Protein AF-T0ZG66-F1 (afdb_monomer)

Organism: NCBI:txid410659

Foldseek 3Di:
DFDDDPVVRPDTPPDDDDDQKDKDKAFAAPVVVDPDDQFDDPDDRGPGMFMAIANDPLQGVLRRLLPPPCNVLQVDDPPDDPVVLLVLLQTPGSCNVSSLSVCLVVPDALVRSCVRHVDDSVVSNVSSVVSVVVVVVVPDPDDDPPDPVNVRRNPPSD

Structure (mmCIF, N/CA/C/O backbone):
data_AF-T0ZG66-F1
#
_entry.id   AF-T0ZG66-F1
#
loop_
_atom_site.group_PDB
_atom_site.id
_atom_site.type_symbol
_atom_site.label_atom_id
_atom_site.label_alt_id
_atom_site.label_comp_id
_atom_site.label_asym_id
_atom_site.label_entity_id
_atom_site.label_seq_id
_atom_site.pdbx_PDB_ins_code
_atom_site.Cartn_x
_atom_site.Cartn_y
_atom_site.Cartn_z
_atom_site.occupancy
_atom_site.B_iso_or_equiv
_atom_site.auth_seq_id
_atom_site.auth_comp_id
_atom_site.auth_asym_id
_atom_site.auth_atom_id
_atom_site.pdbx_PDB_model_num
ATOM 1 N N . MET A 1 1 ? -36.211 10.969 19.404 1.00 63.28 1 MET A N 1
ATOM 2 C CA . MET A 1 1 ? -35.661 9.610 19.613 1.00 63.28 1 MET A CA 1
ATOM 3 C C . MET A 1 1 ? -34.139 9.700 19.520 1.00 63.28 1 MET A C 1
ATOM 5 O O . MET A 1 1 ? -33.661 10.184 18.505 1.00 63.28 1 MET A O 1
ATOM 9 N N . LYS A 1 2 ? -33.377 9.357 20.574 1.00 68.94 2 LYS A N 1
ATOM 10 C CA . LYS A 1 2 ? -31.899 9.350 20.512 1.00 68.94 2 LYS A CA 1
ATOM 11 C C . LYS A 1 2 ? -31.436 7.997 19.975 1.00 68.94 2 LYS A C 1
ATOM 13 O O . LYS A 1 2 ? -31.698 6.977 20.609 1.00 68.94 2 LYS A O 1
ATOM 18 N N . LEU A 1 3 ? -30.779 8.002 18.818 1.00 79.88 3 LEU A N 1
ATOM 19 C CA . LEU A 1 3 ? -30.118 6.819 18.270 1.00 79.88 3 LEU A CA 1
ATOM 20 C C . LEU A 1 3 ? -28.948 6.439 19.189 1.00 79.88 3 LEU A C 1
ATOM 22 O O . LEU A 1 3 ? -28.204 7.310 19.643 1.00 79.88 3 LEU A O 1
ATOM 26 N N . ARG A 1 4 ? -28.815 5.148 19.491 1.00 82.81 4 ARG A N 1
ATOM 27 C CA . ARG A 1 4 ? -27.737 4.596 20.323 1.00 82.81 4 ARG A CA 1
ATOM 28 C C . ARG A 1 4 ? -26.793 3.783 19.453 1.00 82.81 4 ARG A C 1
ATOM 30 O O . ARG A 1 4 ? -27.240 3.137 18.507 1.00 82.81 4 ARG A O 1
ATOM 37 N N . ILE A 1 5 ? -25.510 3.786 19.793 1.00 83.88 5 ILE A N 1
ATOM 38 C CA . ILE A 1 5 ? -24.543 2.893 19.152 1.00 83.88 5 ILE A CA 1
ATOM 39 C C . ILE A 1 5 ? -24.842 1.467 19.613 1.00 83.88 5 ILE A C 1
ATOM 41 O O . ILE A 1 5 ? -24.826 1.192 20.811 1.00 83.88 5 ILE A O 1
ATOM 45 N N . GLN A 1 6 ? -25.074 0.547 18.680 1.00 84.31 6 GLN A N 1
ATOM 46 C CA . GLN A 1 6 ? -25.333 -0.854 19.028 1.00 84.31 6 GLN A CA 1
ATOM 47 C C . GLN A 1 6 ? -24.127 -1.537 19.685 1.00 84.31 6 GLN A C 1
ATOM 49 O O . GLN A 1 6 ? -24.308 -2.332 20.597 1.00 84.31 6 GLN A O 1
ATOM 54 N N . ILE A 1 7 ? -22.909 -1.193 19.261 1.00 83.06 7 ILE A N 1
ATOM 55 C CA . ILE A 1 7 ? -21.668 -1.805 19.757 1.00 83.06 7 ILE A CA 1
ATOM 56 C C . ILE A 1 7 ? -21.407 -1.443 21.227 1.00 83.06 7 ILE A C 1
ATOM 58 O O . ILE A 1 7 ? -21.086 -2.323 22.017 1.00 83.06 7 ILE A O 1
ATOM 62 N N . THR A 1 8 ? -21.558 -0.170 21.620 1.00 79.12 8 THR A N 1
ATOM 63 C CA . THR A 1 8 ? -21.325 0.253 23.016 1.00 79.12 8 THR A CA 1
ATOM 64 C C . THR A 1 8 ? -22.582 0.179 23.887 1.00 79.12 8 THR A C 1
ATOM 66 O O . THR A 1 8 ? -22.480 0.230 25.113 1.00 79.12 8 THR A O 1
ATOM 69 N N . GLY A 1 9 ? -23.777 0.117 23.282 1.00 73.94 9 GLY A N 1
ATOM 70 C CA . GLY A 1 9 ? -25.096 0.010 23.930 1.00 73.94 9 GLY A CA 1
ATOM 71 C C . GLY A 1 9 ? -25.538 1.224 24.765 1.00 73.94 9 GLY A C 1
ATOM 72 O O . GLY A 1 9 ? -26.724 1.402 25.061 1.00 73.94 9 GLY A O 1
ATOM 73 N N . THR A 1 10 ? -24.595 2.084 25.137 1.00 78.00 10 THR A N 1
ATOM 74 C CA . THR A 1 10 ? -24.754 3.129 26.154 1.00 78.00 10 THR A CA 1
ATOM 75 C C . THR A 1 10 ? -24.577 4.529 25.580 1.00 78.00 10 THR A C 1
ATOM 77 O O . THR A 1 10 ? -25.287 5.450 25.985 1.00 78.00 10 THR A O 1
ATOM 80 N N . SER A 1 11 ? -23.693 4.690 24.597 1.00 79.94 11 SER A N 1
ATOM 81 C CA . SER A 1 11 ? -23.371 5.991 24.016 1.00 79.94 11 SER A CA 1
ATOM 82 C C . SER A 1 11 ? -24.385 6.426 22.952 1.00 79.94 11 SER A C 1
ATOM 84 O O . SER A 1 11 ? -24.984 5.614 22.237 1.00 79.94 11 SER A O 1
ATOM 86 N N . SER A 1 12 ? -24.555 7.743 22.829 1.00 85.94 12 SER A N 1
ATOM 87 C CA . SER A 1 12 ? -25.291 8.371 21.726 1.00 85.94 12 SER A CA 1
ATOM 88 C C . SER A 1 12 ? -24.611 8.070 20.388 1.00 85.94 12 SER A C 1
ATOM 90 O O . SER A 1 12 ? -23.387 8.077 20.313 1.00 85.94 12 SER A O 1
ATOM 92 N N . ALA A 1 13 ? -25.391 7.866 19.324 1.00 87.31 13 ALA A N 1
ATOM 93 C CA . ALA A 1 13 ? -24.862 7.718 17.965 1.00 87.31 13 ALA A CA 1
ATOM 94 C C . ALA A 1 13 ? -24.314 9.035 17.378 1.00 87.31 13 ALA A C 1
ATOM 96 O O . ALA A 1 13 ? -23.629 9.015 16.363 1.00 87.31 13 ALA A O 1
ATOM 97 N N . SER A 1 14 ? -24.601 10.178 18.007 1.00 88.81 14 SER A N 1
ATOM 98 C CA . SER A 1 14 ? -24.052 11.485 17.626 1.00 88.81 14 SER A CA 1
ATOM 99 C C . SER A 1 14 ? -22.682 11.707 18.275 1.00 88.81 14 SER A C 1
ATOM 101 O O . SER A 1 14 ? -22.583 12.419 19.274 1.00 88.81 14 SER A O 1
ATOM 103 N N . PHE A 1 15 ? -21.650 11.057 17.743 1.00 88.19 15 PHE A N 1
ATOM 104 C CA . PHE A 1 15 ? -20.255 11.217 18.163 1.00 88.19 15 PHE A CA 1
ATOM 105 C C . PHE A 1 15 ? -19.308 10.877 17.001 1.00 88.19 15 PHE A C 1
ATOM 107 O O . PHE A 1 15 ? -19.718 10.228 16.038 1.00 88.19 15 PHE A O 1
ATOM 114 N N . GLU A 1 16 ? -18.045 11.282 17.112 1.00 90.06 16 GLU A N 1
ATOM 115 C CA . GLU A 1 16 ? -16.980 10.889 16.186 1.00 90.06 16 GLU A CA 1
ATOM 116 C C . GLU A 1 16 ? -16.212 9.691 16.771 1.00 90.06 16 GLU A C 1
ATOM 118 O O . GLU A 1 16 ? -15.663 9.802 17.873 1.00 90.06 16 GLU A O 1
ATOM 123 N N . PRO A 1 17 ? -16.183 8.527 16.094 1.00 89.44 17 PRO A N 1
ATOM 124 C CA . PRO A 1 17 ? -15.412 7.383 16.560 1.00 89.44 17 PRO A CA 1
ATOM 125 C C . PRO A 1 17 ? -13.913 7.687 16.597 1.00 89.44 17 PRO A C 1
ATOM 127 O O . PRO A 1 17 ? -13.343 8.138 15.607 1.00 89.44 17 PRO A O 1
ATOM 130 N N . SER A 1 18 ? -13.267 7.369 17.718 1.00 91.88 18 SER A N 1
ATOM 131 C CA . SER A 1 18 ? -11.808 7.291 17.798 1.00 91.88 18 SER A CA 1
ATOM 132 C C . SER A 1 18 ? -11.373 5.857 17.515 1.00 91.88 18 SER A C 1
ATOM 134 O O . SER A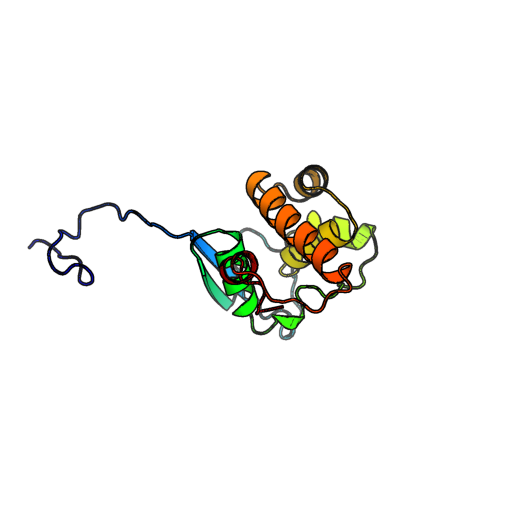 1 18 ? -11.919 4.922 18.104 1.00 91.88 18 SER A O 1
ATOM 136 N N . LEU A 1 19 ? -10.425 5.685 16.594 1.00 93.19 19 LEU A N 1
ATOM 137 C CA . LEU A 1 19 ? -9.900 4.383 16.191 1.00 93.19 19 LEU A CA 1
ATOM 138 C C . LEU A 1 19 ? -8.493 4.202 16.763 1.00 93.19 19 LEU A C 1
ATOM 140 O O . LEU A 1 19 ? -7.619 5.039 16.555 1.00 93.19 19 LEU A O 1
ATOM 144 N N . ASP A 1 20 ? -8.261 3.086 17.446 1.00 96.06 20 ASP A N 1
ATOM 145 C CA . ASP A 1 20 ? -6.966 2.678 18.004 1.00 96.06 20 ASP A CA 1
ATOM 146 C C . ASP 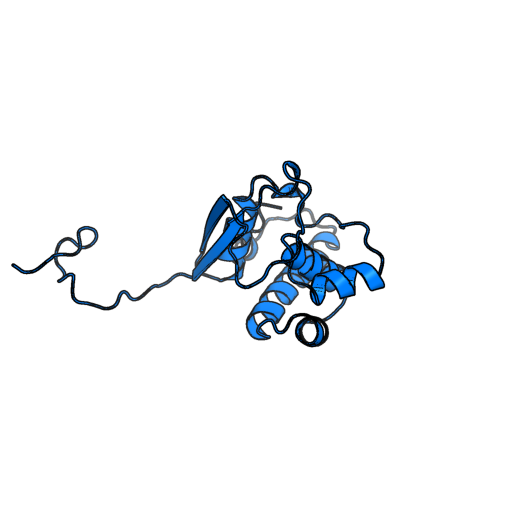A 1 20 ? -6.227 1.671 17.094 1.00 96.06 20 ASP A C 1
ATOM 148 O O . ASP A 1 20 ? -5.346 0.921 17.529 1.00 96.06 20 ASP A O 1
ATOM 152 N N . TYR A 1 21 ? -6.607 1.639 15.816 1.00 96.06 21 TYR A N 1
ATOM 153 C CA . TYR A 1 21 ? -6.082 0.759 14.778 1.00 96.06 21 TYR A CA 1
ATOM 154 C C . TYR A 1 21 ? -6.070 1.454 13.412 1.00 96.06 21 TYR A C 1
ATOM 156 O O . TYR A 1 21 ? -6.750 2.454 13.181 1.00 96.06 21 TYR A O 1
ATOM 164 N N . VAL A 1 22 ? -5.314 0.882 12.478 1.00 96.56 22 VAL A N 1
ATOM 165 C CA . VAL A 1 22 ? -5.250 1.282 11.072 1.00 96.56 22 VAL A CA 1
ATOM 166 C C . VAL A 1 22 ? -6.045 0.290 10.231 1.00 96.56 22 VAL A C 1
ATOM 168 O O . VAL A 1 22 ? -6.004 -0.921 10.462 1.00 96.56 22 VAL A O 1
ATOM 171 N N . THR A 1 23 ? -6.750 0.805 9.224 1.00 97.19 23 THR A N 1
ATOM 172 C CA . THR A 1 23 ? -7.399 -0.015 8.197 1.00 97.19 23 THR A CA 1
ATOM 173 C C . THR A 1 23 ? -6.789 0.281 6.834 1.00 97.19 23 THR A C 1
ATOM 175 O O . THR A 1 23 ? -6.506 1.433 6.508 1.00 97.19 23 THR A O 1
ATOM 178 N N . VAL A 1 24 ? -6.565 -0.762 6.039 1.00 97.19 24 VAL A N 1
ATOM 179 C CA . VAL A 1 24 ? -6.102 -0.652 4.653 1.00 97.19 24 VAL A CA 1
ATOM 180 C C . VAL A 1 24 ? -7.107 -1.361 3.766 1.00 97.19 24 VAL A C 1
ATOM 182 O O . VAL A 1 24 ? -7.432 -2.523 3.994 1.00 97.19 24 VAL A O 1
ATOM 185 N N . LYS A 1 25 ? -7.591 -0.657 2.747 1.00 97.00 25 LYS A N 1
ATOM 186 C CA . LYS A 1 25 ? -8.520 -1.183 1.750 1.00 97.00 25 LYS A CA 1
ATOM 187 C C . LYS A 1 25 ? -7.816 -1.295 0.404 1.00 97.00 25 LYS A C 1
ATOM 189 O O . LYS A 1 25 ? -7.207 -0.329 -0.051 1.00 97.00 25 LYS A O 1
ATOM 194 N N . ILE A 1 26 ? -7.939 -2.450 -0.245 1.00 94.94 26 ILE A N 1
ATOM 195 C CA . ILE A 1 26 ? -7.377 -2.702 -1.577 1.00 94.94 26 ILE A CA 1
ATOM 196 C C . ILE A 1 26 ? -8.526 -3.097 -2.519 1.00 94.94 26 ILE A C 1
ATOM 198 O O . ILE A 1 26 ? -9.279 -4.019 -2.195 1.00 94.94 26 ILE A O 1
ATOM 202 N N . PRO A 1 27 ? -8.710 -2.418 -3.668 1.00 93.69 27 PRO A N 1
ATOM 203 C CA . PRO A 1 27 ? -9.713 -2.821 -4.650 1.00 93.69 27 PRO A CA 1
ATOM 204 C C . PRO A 1 27 ? -9.345 -4.157 -5.308 1.00 93.69 27 PRO A C 1
ATOM 206 O O . PRO A 1 27 ? -8.171 -4.483 -5.460 1.00 93.69 27 PRO A O 1
ATOM 209 N N . LYS A 1 28 ? -10.355 -4.905 -5.756 1.00 89.81 28 LYS A N 1
ATOM 210 C CA . LYS A 1 28 ? -10.200 -6.125 -6.556 1.00 89.81 28 LYS A CA 1
ATOM 211 C C . LYS A 1 28 ? -10.599 -5.851 -8.002 1.00 89.81 28 LYS A C 1
ATOM 213 O O . LYS A 1 28 ? -11.671 -5.291 -8.254 1.00 89.81 28 LYS A O 1
ATOM 218 N N . TRP A 1 29 ? -9.773 -6.291 -8.946 1.00 87.81 29 TRP A N 1
ATOM 219 C CA . TRP A 1 29 ? -10.034 -6.152 -10.378 1.00 87.81 29 TRP A CA 1
ATOM 220 C C . TRP A 1 29 ? -10.086 -7.519 -11.066 1.00 87.81 29 TRP A C 1
ATOM 222 O O . TRP A 1 29 ? -9.203 -8.335 -10.839 1.00 87.81 29 TRP A O 1
ATOM 232 N N . PRO A 1 30 ? -11.066 -7.779 -11.946 1.00 83.25 30 PRO A N 1
ATOM 233 C CA . PRO A 1 30 ? -11.180 -9.048 -12.661 1.00 83.25 30 PRO A CA 1
ATOM 234 C C . PRO A 1 30 ? -10.489 -9.008 -14.038 1.00 83.25 30 PRO A C 1
ATOM 236 O O . PRO A 1 30 ? -11.025 -9.552 -15.002 1.00 83.25 30 PRO A O 1
ATOM 239 N N . PHE A 1 31 ? -9.349 -8.322 -14.183 1.00 77.69 31 PHE A N 1
ATOM 240 C CA . PHE A 1 31 ? -8.758 -8.067 -15.507 1.00 77.69 31 PHE A CA 1
ATOM 241 C C . PHE A 1 31 ? -8.311 -9.338 -16.246 1.00 77.69 31 PHE A C 1
ATOM 243 O O . PHE A 1 31 ? -8.358 -9.356 -17.470 1.00 77.69 31 PHE A O 1
ATOM 250 N N . GLU A 1 32 ? -8.014 -10.436 -15.543 1.00 72.38 32 GLU A N 1
ATOM 251 C CA . GLU A 1 32 ? -7.746 -11.741 -16.175 1.00 72.38 32 GLU A CA 1
ATOM 252 C C . GLU A 1 32 ? -8.928 -12.262 -17.013 1.00 72.38 32 GLU A C 1
ATOM 254 O O . GLU A 1 32 ? -8.743 -13.031 -17.953 1.00 72.38 32 GLU A O 1
ATOM 259 N N . LYS A 1 33 ? -10.156 -11.836 -16.692 1.00 68.75 33 LYS A N 1
ATOM 260 C CA . LYS A 1 33 ? -11.386 -12.276 -17.368 1.00 68.75 33 LYS A CA 1
ATOM 261 C C . LYS A 1 33 ? -11.857 -11.312 -18.456 1.00 68.75 33 LYS A C 1
ATOM 263 O O . LYS A 1 33 ? -12.768 -11.653 -19.206 1.00 68.75 33 LYS A O 1
ATOM 268 N N . PHE A 1 34 ? -11.278 -10.114 -18.543 1.00 71.88 34 PHE A N 1
ATOM 269 C CA . PHE A 1 34 ? -11.732 -9.077 -19.466 1.00 71.88 34 PHE A CA 1
ATOM 270 C C . PHE A 1 34 ? -10.547 -8.397 -20.150 1.00 71.88 34 PHE A C 1
ATOM 272 O O . PHE A 1 34 ? -9.779 -7.681 -19.514 1.00 71.88 34 PHE A O 1
ATOM 279 N N . SER A 1 35 ? -10.463 -8.534 -21.474 1.00 60.50 35 SER A N 1
ATOM 280 C CA . SER A 1 35 ? -9.525 -7.811 -22.338 1.00 60.50 35 SER A CA 1
ATOM 281 C C . SER A 1 35 ? -9.919 -6.333 -22.449 1.00 60.50 35 SER A C 1
ATOM 283 O O . SER A 1 35 ? -10.507 -5.896 -23.441 1.00 60.50 35 SER A O 1
ATOM 285 N N . LYS A 1 36 ? -9.670 -5.568 -21.385 1.00 67.12 36 LYS A N 1
ATOM 286 C CA . LYS A 1 36 ? -9.956 -4.134 -21.291 1.00 67.12 36 LYS A CA 1
ATOM 287 C C . LYS A 1 36 ? -8.720 -3.369 -20.844 1.00 67.12 36 LYS A C 1
ATOM 289 O O . LYS A 1 36 ? -7.840 -3.914 -20.188 1.00 67.12 36 LYS A O 1
ATOM 294 N N . ASP A 1 37 ? -8.713 -2.083 -21.174 1.00 80.44 37 ASP A N 1
ATOM 295 C CA . ASP A 1 37 ? -7.752 -1.108 -20.672 1.00 80.44 37 ASP A CA 1
ATOM 296 C C . ASP A 1 37 ? -7.610 -1.207 -19.139 1.00 80.44 37 ASP A C 1
ATOM 298 O O . ASP A 1 37 ? -8.583 -1.029 -18.393 1.00 80.44 37 ASP A O 1
ATOM 302 N N . THR A 1 38 ? -6.390 -1.497 -18.686 1.00 86.25 38 THR A N 1
ATOM 303 C CA . THR A 1 38 ? -6.032 -1.741 -17.283 1.00 86.25 38 THR A CA 1
ATOM 304 C C . THR A 1 38 ? -5.624 -0.470 -16.538 1.00 86.25 38 THR A C 1
ATOM 306 O O . THR A 1 38 ? -5.432 -0.525 -15.317 1.00 86.25 38 THR A O 1
ATOM 309 N N . ILE A 1 39 ? -5.521 0.670 -17.238 1.00 91.94 39 ILE A N 1
ATOM 310 C CA . ILE A 1 39 ? -5.201 1.968 -16.639 1.00 91.94 39 ILE A CA 1
ATOM 311 C C . ILE A 1 39 ? -6.376 2.422 -15.773 1.00 91.94 39 ILE A C 1
ATOM 313 O O . ILE A 1 39 ? -7.539 2.398 -16.176 1.00 91.94 39 ILE A O 1
ATOM 317 N N . LEU A 1 40 ? -6.087 2.820 -14.544 1.00 92.62 40 LEU A N 1
ATOM 318 C CA . LEU A 1 40 ? -7.057 3.296 -13.573 1.00 92.62 40 LEU A CA 1
ATOM 319 C C . LEU A 1 40 ? -7.139 4.818 -13.652 1.00 92.62 40 LEU A C 1
ATOM 321 O O . LEU A 1 40 ? -6.127 5.512 -13.713 1.00 92.62 40 LEU A O 1
ATOM 325 N N . GLY A 1 41 ? -8.364 5.327 -13.618 1.00 90.56 41 GLY A N 1
ATOM 326 C CA . GLY A 1 41 ? -8.653 6.755 -13.608 1.00 90.56 41 GLY A CA 1
ATOM 327 C C . GLY A 1 41 ? -9.855 7.042 -12.719 1.00 90.56 41 GLY A C 1
ATOM 328 O O . GLY A 1 41 ? -10.154 6.284 -11.800 1.00 90.56 41 GLY A O 1
ATOM 329 N N . VAL A 1 42 ? -10.574 8.119 -13.021 1.00 92.25 42 VAL A N 1
ATOM 330 C CA . VAL A 1 42 ? -11.751 8.545 -12.243 1.00 92.25 42 VAL A CA 1
ATOM 331 C C . VAL A 1 42 ? -12.920 7.559 -12.315 1.00 92.25 42 VAL A C 1
ATOM 333 O O . VAL A 1 42 ? -13.711 7.470 -11.382 1.00 92.25 42 VAL A O 1
ATOM 336 N N . SER A 1 43 ? -13.031 6.800 -13.411 1.00 92.06 43 SER A N 1
ATOM 337 C CA . SER A 1 43 ? -14.071 5.782 -13.563 1.00 92.06 43 SER A CA 1
ATOM 338 C C . SER A 1 43 ? -13.674 4.496 -12.845 1.00 92.06 43 SER A C 1
ATOM 340 O O . SER A 1 43 ? -12.629 3.908 -13.134 1.00 92.06 43 SER A O 1
ATOM 342 N N . MET A 1 44 ? -14.551 4.017 -11.962 1.00 91.31 44 MET A N 1
ATOM 343 C CA . MET A 1 44 ? -14.351 2.771 -11.226 1.00 91.31 44 MET A CA 1
ATOM 344 C C . MET A 1 44 ? -14.318 1.568 -12.181 1.00 91.31 44 MET A C 1
ATOM 346 O O . MET A 1 44 ? -15.206 1.394 -13.015 1.00 91.31 44 MET A O 1
ATOM 350 N N . LYS A 1 45 ? -13.277 0.739 -12.046 1.00 90.81 45 LYS A N 1
ATOM 351 C CA . LYS A 1 45 ? -13.093 -0.525 -12.788 1.00 90.81 45 LYS A CA 1
ATOM 352 C C . LYS A 1 45 ? -13.033 -1.760 -11.872 1.00 90.81 45 LYS A C 1
ATOM 354 O O . LYS A 1 45 ? -12.951 -2.879 -12.369 1.00 90.81 45 LYS A O 1
ATOM 359 N N . SER A 1 46 ? -13.016 -1.576 -10.552 1.00 90.56 46 SER A N 1
ATOM 360 C CA . SER A 1 46 ? -12.986 -2.673 -9.579 1.00 90.56 46 SER A CA 1
ATOM 361 C C . SER A 1 46 ? -14.358 -3.340 -9.449 1.00 90.56 46 SER A C 1
ATOM 363 O O . SER A 1 46 ? -15.389 -2.694 -9.615 1.00 90.56 46 SER A O 1
ATOM 365 N N . THR A 1 47 ? -14.378 -4.635 -9.134 1.00 90.50 47 THR A N 1
ATOM 366 C CA . THR A 1 47 ? -15.617 -5.406 -8.890 1.00 90.50 47 THR A CA 1
ATOM 367 C C . THR A 1 47 ? -15.811 -5.790 -7.431 1.00 90.50 47 THR A C 1
ATOM 369 O O . THR A 1 47 ? -16.812 -6.406 -7.080 1.00 90.50 47 THR A O 1
ATOM 372 N N . GLY A 1 48 ? -14.843 -5.468 -6.581 1.00 91.69 48 GLY A N 1
ATOM 373 C CA . GLY A 1 48 ? -14.890 -5.731 -5.154 1.00 91.69 48 GLY A CA 1
ATOM 374 C C . GLY A 1 48 ? -13.717 -5.078 -4.443 1.00 91.69 48 GLY A C 1
ATOM 375 O O . GLY A 1 48 ? -12.981 -4.280 -5.030 1.00 91.69 48 GLY A O 1
ATOM 376 N N . GLU A 1 49 ? -13.540 -5.441 -3.182 1.00 94.62 49 GLU A N 1
ATOM 377 C CA . GLU A 1 49 ? -12.511 -4.903 -2.302 1.00 94.62 49 GLU A CA 1
ATOM 378 C C . GLU A 1 49 ? -12.206 -5.876 -1.169 1.00 94.62 49 GLU A C 1
ATOM 380 O O . GLU A 1 49 ? -13.046 -6.691 -0.788 1.00 94.62 49 GLU A O 1
ATOM 385 N N . VAL A 1 50 ? -11.001 -5.759 -0.628 1.00 94.62 50 VAL A N 1
ATOM 386 C CA . VAL A 1 50 ? -10.583 -6.417 0.608 1.00 94.62 50 VAL A CA 1
ATOM 387 C C . VAL A 1 50 ? -10.140 -5.359 1.608 1.00 94.62 50 VAL A C 1
ATOM 389 O O . VAL A 1 50 ? -9.712 -4.267 1.224 1.00 94.62 50 VAL A O 1
ATOM 392 N N . MET A 1 51 ? -10.237 -5.682 2.895 1.00 96.44 51 MET A N 1
ATOM 393 C CA . MET A 1 51 ? -9.826 -4.802 3.982 1.00 96.44 51 MET A CA 1
ATOM 394 C C . MET A 1 51 ? -8.964 -5.571 4.981 1.00 96.44 51 MET A C 1
ATOM 396 O O . MET A 1 51 ? -9.335 -6.658 5.416 1.00 96.44 51 MET A O 1
ATOM 400 N N . GLY A 1 52 ? -7.832 -4.986 5.361 1.00 95.38 52 GLY A N 1
ATOM 401 C CA . GLY A 1 52 ? -6.992 -5.440 6.463 1.00 95.38 52 GLY A CA 1
ATOM 402 C C . GLY A 1 52 ? -7.048 -4.456 7.628 1.00 95.38 52 GLY A C 1
ATOM 403 O O . GLY A 1 52 ? -7.106 -3.245 7.420 1.00 95.38 52 GLY A O 1
ATOM 404 N N . ILE A 1 53 ? -7.031 -4.981 8.855 1.00 96.81 53 ILE A N 1
ATOM 405 C CA . ILE A 1 53 ? -7.046 -4.201 10.100 1.00 96.81 53 ILE A CA 1
ATOM 406 C C . ILE A 1 53 ? -5.843 -4.610 10.954 1.00 96.81 53 ILE A C 1
ATOM 408 O O . ILE A 1 53 ? -5.628 -5.803 11.201 1.00 96.81 53 ILE A O 1
ATOM 412 N N . GLY A 1 54 ? -5.070 -3.631 11.417 1.00 94.94 54 GLY A N 1
ATOM 413 C CA . GLY A 1 54 ? -3.872 -3.841 12.231 1.00 94.94 54 GLY A CA 1
ATOM 414 C C . GLY A 1 54 ? -3.592 -2.670 13.169 1.00 94.94 54 GLY A C 1
ATOM 415 O O . GLY A 1 54 ? -4.153 -1.588 13.011 1.00 94.94 54 GLY A O 1
ATOM 416 N N . ARG A 1 55 ? -2.722 -2.871 14.158 1.00 95.44 55 ARG A N 1
ATOM 417 C CA . ARG A 1 55 ? -2.243 -1.805 15.055 1.00 95.44 55 ARG A CA 1
ATOM 418 C C . ARG A 1 55 ? -1.277 -0.857 14.347 1.00 95.44 55 ARG A C 1
ATOM 420 O O . ARG A 1 55 ? -1.134 0.288 14.763 1.00 95.44 55 ARG A O 1
ATOM 427 N N . THR A 1 56 ? -0.660 -1.310 13.257 1.00 95.12 56 THR A N 1
ATOM 428 C CA . THR A 1 56 ? 0.163 -0.487 12.368 1.00 95.12 56 THR A CA 1
ATOM 429 C C . THR A 1 56 ? -0.301 -0.616 10.912 1.00 95.12 56 THR A C 1
ATOM 431 O O . THR A 1 56 ? -1.060 -1.521 10.558 1.00 95.12 56 THR A O 1
ATOM 434 N N . PHE A 1 57 ? 0.138 0.301 10.046 1.00 95.06 57 PHE A N 1
ATOM 435 C CA . PHE A 1 57 ? -0.169 0.248 8.612 1.00 95.06 57 PHE A CA 1
ATOM 436 C C . PHE A 1 57 ? 0.458 -0.964 7.943 1.00 95.06 57 PHE A C 1
ATOM 438 O O . PHE A 1 57 ? -0.181 -1.552 7.087 1.00 95.06 57 PHE A O 1
ATOM 445 N N . GLU A 1 58 ? 1.680 -1.336 8.320 1.00 93.44 58 GLU A N 1
ATOM 446 C CA . GLU A 1 58 ? 2.387 -2.495 7.782 1.00 93.44 58 GLU A CA 1
ATOM 447 C C . GLU A 1 58 ? 1.549 -3.752 8.031 1.00 93.44 58 GLU A C 1
ATOM 449 O O . GLU A 1 58 ? 1.183 -4.455 7.093 1.00 93.44 58 GLU A O 1
ATOM 454 N N . GLU A 1 59 ? 1.126 -3.964 9.279 1.00 91.81 59 GLU A N 1
ATOM 455 C CA . GLU A 1 59 ? 0.268 -5.089 9.643 1.00 91.81 59 GLU A CA 1
ATOM 456 C C . GLU A 1 59 ? -1.058 -5.072 8.861 1.00 91.81 59 GLU A C 1
ATOM 458 O O . GLU A 1 59 ? -1.474 -6.092 8.304 1.00 91.81 59 GLU A O 1
ATOM 463 N N . ALA A 1 60 ? -1.720 -3.912 8.783 1.00 95.56 60 ALA A N 1
ATOM 464 C CA . ALA A 1 60 ? -2.984 -3.761 8.065 1.00 95.56 60 ALA A CA 1
ATOM 465 C C . ALA A 1 60 ? -2.830 -3.991 6.549 1.00 95.56 60 ALA A C 1
ATOM 467 O O . ALA A 1 60 ? -3.662 -4.670 5.945 1.00 95.56 60 ALA A O 1
ATOM 468 N N . LEU A 1 61 ? -1.761 -3.474 5.939 1.00 93.56 61 LEU A N 1
ATOM 469 C CA . LEU A 1 61 ? -1.444 -3.617 4.520 1.00 93.56 61 LEU A CA 1
ATOM 470 C C . LEU A 1 61 ? -1.185 -5.080 4.172 1.00 93.56 61 LEU A C 1
ATOM 472 O O . LEU A 1 61 ? -1.788 -5.592 3.231 1.00 93.56 61 LEU A O 1
ATOM 476 N N . PH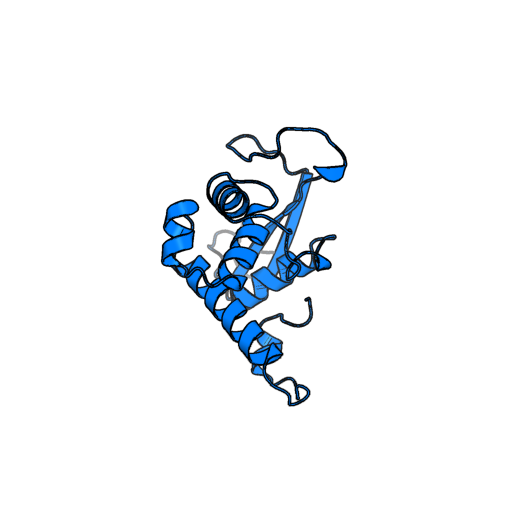E A 1 62 ? -0.343 -5.770 4.942 1.00 90.69 62 PHE A N 1
ATOM 477 C CA . PHE A 1 62 ? -0.038 -7.175 4.677 1.00 90.69 62 PHE A CA 1
ATOM 478 C C . PHE A 1 62 ? -1.241 -8.086 4.932 1.00 90.69 62 PHE A C 1
ATOM 480 O O . PHE A 1 62 ? -1.459 -9.009 4.153 1.00 90.69 62 PHE A O 1
ATOM 487 N N . LYS A 1 63 ? -2.104 -7.787 5.915 1.00 92.00 63 LYS A N 1
ATOM 488 C CA . LYS A 1 63 ? -3.401 -8.477 6.072 1.00 92.00 63 LYS A CA 1
ATOM 489 C C . LYS A 1 63 ? -4.347 -8.237 4.890 1.00 92.00 63 LYS A C 1
ATOM 491 O O . LYS A 1 63 ? -5.038 -9.162 4.460 1.00 92.00 63 LYS A O 1
ATOM 496 N N . ALA A 1 64 ? -4.380 -7.019 4.348 1.00 93.19 64 ALA A N 1
ATOM 497 C CA . ALA A 1 64 ? -5.183 -6.712 3.167 1.00 93.19 64 ALA A CA 1
ATOM 498 C C . ALA A 1 64 ? -4.656 -7.464 1.932 1.00 93.19 64 ALA A C 1
ATOM 500 O O . ALA A 1 64 ? -5.440 -8.089 1.222 1.00 93.19 64 ALA A O 1
ATOM 501 N N . ILE A 1 65 ? -3.335 -7.479 1.724 1.00 91.00 65 ILE A N 1
ATOM 502 C CA . ILE A 1 65 ? -2.672 -8.237 0.651 1.00 91.00 65 ILE A CA 1
ATOM 503 C C . ILE A 1 65 ? -2.938 -9.741 0.795 1.00 91.00 65 ILE A C 1
ATOM 505 O O . ILE A 1 65 ? -3.293 -10.394 -0.181 1.00 91.00 65 ILE A O 1
ATOM 509 N N . ALA A 1 66 ? -2.831 -10.285 2.008 1.00 87.38 66 ALA A N 1
ATOM 510 C CA . ALA A 1 66 ? -3.112 -11.689 2.308 1.00 87.38 66 ALA A CA 1
ATOM 511 C C . ALA A 1 66 ? -4.538 -12.116 1.941 1.00 87.38 66 ALA A C 1
ATOM 513 O O . ALA A 1 66 ? -4.779 -13.265 1.571 1.00 87.38 66 ALA A O 1
ATOM 514 N N . SER A 1 67 ? -5.474 -11.176 2.074 1.00 89.12 67 SER A N 1
ATOM 515 C CA . SER A 1 67 ? -6.891 -11.372 1.779 1.00 89.12 67 SER A CA 1
ATOM 516 C C . SER A 1 67 ? -7.195 -11.299 0.281 1.00 89.12 67 SER A C 1
ATOM 518 O O . SER A 1 67 ? -8.294 -11.665 -0.134 1.00 89.12 67 SER A O 1
ATOM 520 N N . LEU A 1 68 ? -6.244 -10.855 -0.549 1.00 85.81 68 LEU A N 1
ATOM 521 C CA . LEU A 1 68 ? -6.353 -10.995 -1.996 1.00 85.81 68 LEU A CA 1
ATOM 522 C C . LEU A 1 68 ? -6.206 -12.477 -2.363 1.00 85.81 68 LEU A C 1
ATOM 524 O O . LEU A 1 68 ? -5.290 -13.167 -1.915 1.00 85.81 68 LEU A O 1
ATOM 528 N N . GLU A 1 69 ? -7.072 -12.970 -3.248 1.00 74.00 69 GLU A N 1
ATOM 529 C CA . GLU A 1 69 ? -6.949 -14.325 -3.817 1.00 74.00 69 GLU A CA 1
ATOM 530 C C . GLU A 1 69 ? -5.583 -14.536 -4.503 1.00 74.00 69 GLU A C 1
ATOM 532 O O . GLU A 1 69 ? -5.060 -15.647 -4.549 1.00 74.00 69 GLU A O 1
ATOM 537 N N . GLU A 1 70 ? -4.960 -13.440 -4.940 1.00 68.38 70 GLU A N 1
ATOM 538 C CA . GLU A 1 70 ? -3.662 -13.362 -5.609 1.00 68.38 70 GLU A CA 1
ATOM 539 C C . GLU A 1 70 ? -2.471 -13.179 -4.640 1.00 68.38 70 GLU A C 1
ATOM 541 O O . GLU A 1 70 ? -1.381 -12.814 -5.078 1.00 68.38 70 GLU A O 1
ATOM 546 N N . ARG A 1 71 ? -2.626 -13.430 -3.328 1.00 62.25 71 ARG A N 1
ATOM 547 C CA . ARG A 1 71 ? -1.593 -13.174 -2.291 1.00 62.25 71 ARG A CA 1
ATOM 548 C C . ARG A 1 71 ? -0.170 -13.624 -2.657 1.00 62.25 71 ARG A C 1
ATOM 550 O O . ARG A 1 71 ? 0.779 -12.875 -2.461 1.00 62.25 71 ARG A O 1
ATOM 557 N N . TYR A 1 72 ? -0.027 -14.798 -3.279 1.00 59.12 72 TYR A N 1
ATOM 558 C CA . TYR A 1 72 ? 1.262 -15.400 -3.662 1.00 59.12 72 TYR A CA 1
ATOM 559 C C . TYR A 1 72 ? 2.031 -14.621 -4.734 1.00 59.12 72 TYR A C 1
ATOM 561 O O . TYR A 1 72 ? 3.156 -14.976 -5.089 1.00 59.12 72 TYR A O 1
ATOM 569 N N . GLN A 1 73 ? 1.402 -13.606 -5.320 1.00 66.81 73 GLN A N 1
ATOM 570 C CA . GLN A 1 73 ? 2.005 -12.767 -6.336 1.00 66.81 73 GLN A CA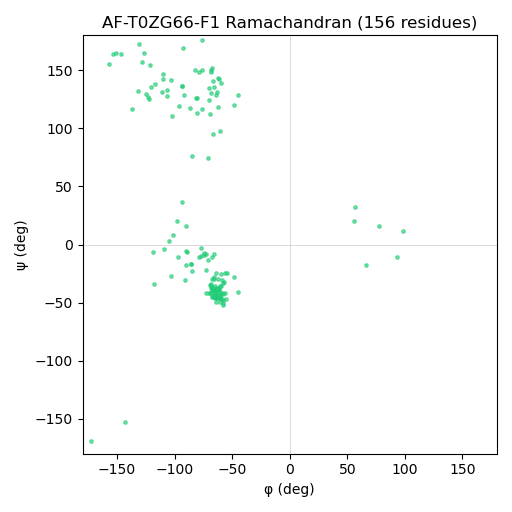 1
ATOM 571 C C . GLN A 1 73 ? 2.814 -11.605 -5.730 1.00 66.81 73 GLN A C 1
ATOM 573 O O . GLN A 1 73 ? 3.656 -11.021 -6.419 1.00 66.81 73 GLN A O 1
ATOM 578 N N . PHE A 1 74 ? 2.604 -11.278 -4.452 1.00 68.44 74 PHE A N 1
ATOM 579 C CA . PHE A 1 74 ? 3.414 -10.300 -3.727 1.00 68.44 74 PHE A CA 1
ATOM 580 C C . PHE A 1 74 ? 4.718 -10.960 -3.262 1.00 68.44 74 PHE A C 1
ATOM 582 O O . PHE A 1 74 ? 4.701 -12.028 -2.665 1.00 68.44 74 PHE A O 1
ATOM 589 N N . GLY A 1 75 ? 5.862 -10.362 -3.608 1.00 65.69 75 GLY A N 1
ATOM 590 C CA . GLY A 1 75 ? 7.194 -10.952 -3.394 1.00 65.69 75 GLY A CA 1
ATOM 591 C C . GLY A 1 75 ? 7.747 -11.745 -4.587 1.00 65.69 75 GLY A C 1
ATOM 592 O O . GLY A 1 75 ? 8.940 -12.046 -4.617 1.00 65.69 75 GLY A O 1
ATOM 593 N N . ARG A 1 76 ? 6.926 -12.021 -5.610 1.00 74.25 76 ARG A N 1
ATOM 594 C CA . ARG A 1 76 ? 7.383 -12.536 -6.911 1.00 74.25 76 ARG A CA 1
ATOM 595 C C . ARG A 1 76 ? 7.615 -11.385 -7.884 1.00 74.25 76 ARG A C 1
ATOM 597 O O . ARG A 1 76 ? 6.771 -10.494 -7.981 1.00 74.25 76 ARG A O 1
ATOM 604 N N . SER A 1 77 ? 8.727 -11.439 -8.618 1.00 80.50 77 SER A N 1
ATOM 605 C CA . SER A 1 77 ? 9.000 -10.483 -9.697 1.00 80.50 77 SER A CA 1
ATOM 606 C C . SER A 1 77 ? 7.927 -10.584 -10.783 1.00 80.50 77 SER A C 1
ATOM 608 O O . SER A 1 77 ? 7.451 -11.675 -11.108 1.00 80.50 77 SER A O 1
ATOM 610 N N . LEU A 1 78 ? 7.554 -9.434 -11.337 1.00 86.12 78 LEU A N 1
ATOM 611 C CA . LEU A 1 78 ? 6.709 -9.312 -12.519 1.00 86.12 78 LEU A CA 1
ATOM 612 C C . LEU A 1 78 ? 7.483 -9.605 -13.821 1.00 86.12 78 LEU A C 1
ATOM 614 O O . LEU A 1 78 ? 6.869 -9.610 -14.881 1.00 86.12 78 LEU A O 1
ATOM 618 N N . ASN A 1 79 ? 8.799 -9.861 -13.752 1.00 89.94 79 ASN A N 1
ATOM 619 C CA . ASN A 1 79 ? 9.706 -10.035 -14.897 1.00 89.94 79 ASN A CA 1
ATOM 620 C C . ASN A 1 79 ? 9.714 -8.840 -15.868 1.00 89.94 79 ASN A C 1
ATOM 622 O O . ASN A 1 79 ? 9.900 -9.015 -17.068 1.00 89.94 79 ASN A O 1
ATOM 626 N N . LEU A 1 80 ? 9.508 -7.629 -15.346 1.00 91.44 80 LEU A N 1
ATOM 627 C CA . LEU A 1 80 ? 9.517 -6.395 -16.134 1.00 91.44 80 LEU A CA 1
ATOM 628 C C . LEU A 1 80 ? 10.951 -5.942 -16.423 1.00 91.44 80 LEU A C 1
ATOM 630 O O . LEU A 1 80 ? 11.837 -6.101 -15.581 1.00 91.44 80 LEU A O 1
ATOM 634 N N . ASN A 1 81 ? 11.196 -5.295 -17.553 1.00 96.06 81 ASN A N 1
ATOM 635 C CA . ASN A 1 81 ? 12.405 -4.487 -17.714 1.00 96.06 81 ASN A CA 1
ATOM 636 C C . ASN A 1 81 ? 12.274 -3.144 -16.957 1.00 96.06 81 ASN A C 1
ATOM 638 O O . ASN A 1 81 ? 11.248 -2.859 -16.333 1.00 96.06 81 ASN A O 1
ATOM 642 N N . ASP A 1 82 ? 13.330 -2.332 -16.949 1.00 95.75 82 ASP A N 1
ATOM 643 C CA . ASP A 1 82 ? 13.330 -1.071 -16.194 1.00 95.75 82 ASP A CA 1
ATOM 644 C C . ASP A 1 82 ? 12.361 -0.031 -16.775 1.00 95.75 82 ASP A C 1
ATOM 646 O O . ASP A 1 82 ? 11.689 0.673 -16.020 1.00 95.75 82 ASP A O 1
ATOM 650 N N . GLU A 1 83 ? 12.208 0.035 -18.100 1.00 96.75 83 GLU A N 1
ATOM 651 C CA . GLU A 1 83 ? 11.261 0.950 -18.750 1.00 96.75 83 GLU A CA 1
ATOM 652 C C . GLU A 1 83 ? 9.810 0.591 -18.406 1.00 96.75 83 GLU A C 1
ATOM 654 O O . GLU A 1 83 ? 9.010 1.463 -18.055 1.00 96.75 83 GLU A O 1
ATOM 659 N N . GLU A 1 84 ? 9.484 -0.701 -18.436 1.00 96.62 84 GLU A N 1
ATOM 660 C CA . GLU A 1 84 ? 8.175 -1.231 -18.056 1.00 96.62 84 GLU A CA 1
ATOM 661 C C . GLU A 1 84 ? 7.872 -0.976 -16.578 1.00 96.62 84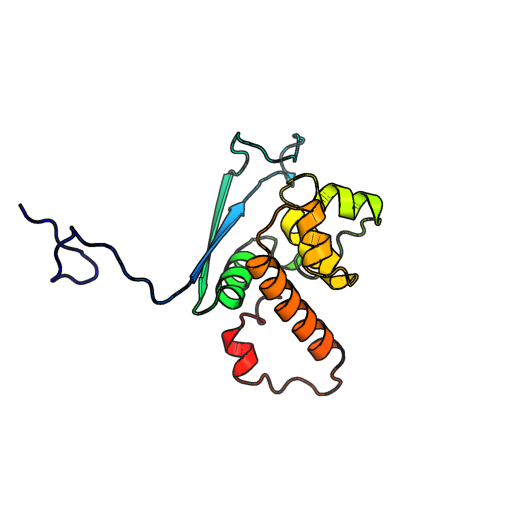 GLU A C 1
ATOM 663 O O . GLU A 1 84 ? 6.771 -0.536 -16.238 1.00 96.62 84 GLU A O 1
ATOM 668 N N . LEU A 1 85 ? 8.844 -1.201 -15.687 1.00 96.75 85 LEU A N 1
ATOM 669 C CA . LEU A 1 85 ? 8.684 -0.920 -14.262 1.00 96.75 85 LEU A CA 1
ATOM 670 C C . LEU A 1 85 ? 8.333 0.554 -14.035 1.00 96.75 85 LEU A C 1
ATOM 672 O O . LEU A 1 85 ? 7.343 0.865 -13.369 1.00 96.75 85 LEU A O 1
ATOM 676 N N . ILE A 1 86 ? 9.102 1.465 -14.635 1.00 97.19 86 ILE A N 1
ATOM 677 C CA . ILE A 1 86 ? 8.853 2.908 -14.547 1.00 97.19 86 ILE A CA 1
ATOM 678 C C . ILE A 1 86 ? 7.490 3.266 -15.152 1.00 97.19 86 ILE A C 1
ATOM 680 O O . ILE A 1 86 ? 6.783 4.120 -14.607 1.00 97.19 86 ILE A O 1
ATOM 684 N N . TRP A 1 87 ? 7.079 2.604 -16.236 1.00 97.00 87 TRP A N 1
ATOM 685 C CA . TRP A 1 87 ? 5.752 2.787 -16.820 1.00 97.00 87 TRP A CA 1
ATOM 686 C C . TRP A 1 87 ? 4.642 2.415 -15.831 1.00 97.00 87 TRP A C 1
ATOM 688 O O . TRP A 1 87 ? 3.721 3.212 -15.648 1.00 97.00 87 TRP A O 1
ATOM 698 N N . TYR A 1 88 ? 4.746 1.275 -15.142 1.00 96.50 88 TYR A N 1
ATOM 699 C CA . TYR A 1 88 ? 3.770 0.851 -14.131 1.00 96.50 88 TYR A CA 1
ATOM 700 C C . TYR A 1 88 ? 3.771 1.737 -12.882 1.00 96.50 88 TYR A C 1
ATOM 702 O O . TYR A 1 88 ? 2.726 1.909 -12.254 1.00 96.50 88 TYR A O 1
ATOM 710 N N . LEU A 1 89 ? 4.910 2.334 -12.521 1.00 96.94 89 LEU A N 1
ATOM 711 C CA . LEU A 1 89 ? 4.965 3.330 -11.449 1.00 96.94 89 LEU A CA 1
ATOM 712 C C . LEU A 1 89 ? 4.238 4.621 -11.852 1.00 96.94 89 LEU A C 1
ATOM 714 O O . LEU A 1 89 ? 3.469 5.157 -11.051 1.00 96.94 89 LEU A O 1
ATOM 718 N N . LYS A 1 90 ? 4.421 5.092 -13.091 1.00 97.38 90 LYS A N 1
ATOM 719 C CA . LYS A 1 90 ? 3.793 6.320 -13.612 1.00 97.38 90 LYS A CA 1
ATOM 720 C C . LYS A 1 90 ? 2.302 6.165 -13.893 1.00 97.38 90 LYS A C 1
ATOM 722 O O . LYS A 1 90 ? 1.524 7.053 -13.555 1.00 97.38 90 LYS A O 1
ATOM 727 N N . ASN A 1 91 ? 1.903 5.041 -14.477 1.00 95.94 91 ASN A N 1
ATOM 728 C CA . ASN A 1 91 ? 0.543 4.798 -14.942 1.00 95.94 91 ASN A CA 1
ATOM 729 C C . ASN A 1 91 ? -0.189 3.899 -13.941 1.00 95.94 91 ASN A C 1
ATOM 731 O O . ASN A 1 91 ? 0.155 2.722 -13.813 1.00 95.94 91 ASN A O 1
ATOM 735 N N . PRO A 1 92 ? -1.193 4.414 -13.208 1.00 94.56 92 PRO A N 1
ATOM 736 C CA . PRO A 1 92 ? -1.892 3.614 -12.219 1.00 94.56 92 PRO A CA 1
ATOM 737 C C . PRO A 1 92 ? -2.598 2.432 -12.884 1.00 94.56 92 PRO A C 1
ATOM 739 O O . PRO A 1 92 ? -3.495 2.620 -13.693 1.00 94.56 92 PRO A O 1
ATOM 742 N N . THR A 1 93 ? -2.222 1.209 -12.525 1.00 93.38 93 THR A N 1
ATOM 743 C CA . THR A 1 93 ? -2.918 -0.027 -12.911 1.00 93.38 93 THR A CA 1
ATOM 744 C C . THR A 1 93 ? -3.145 -0.889 -11.669 1.00 93.38 93 THR A C 1
ATOM 746 O O . THR A 1 93 ? -2.595 -0.609 -10.601 1.00 93.38 93 THR A O 1
ATOM 749 N N . HIS A 1 94 ? -3.901 -1.979 -11.804 1.00 90.88 94 HIS A N 1
ATOM 750 C CA . HIS A 1 94 ? -4.024 -3.001 -10.754 1.00 90.88 94 HIS A CA 1
ATOM 751 C C . HIS A 1 94 ? -2.675 -3.579 -10.279 1.00 90.88 94 HIS A C 1
ATOM 753 O O . HIS A 1 94 ? -2.570 -4.015 -9.136 1.00 90.88 94 HIS A O 1
ATOM 759 N N . LEU A 1 95 ? -1.627 -3.534 -11.112 1.00 91.75 95 LEU A N 1
ATOM 760 C CA . LEU A 1 95 ? -0.290 -4.033 -10.773 1.00 91.75 95 LEU A CA 1
ATOM 761 C C . LEU A 1 95 ? 0.608 -2.982 -10.110 1.00 91.75 95 LEU A C 1
ATOM 763 O O . LEU A 1 95 ? 1.693 -3.331 -9.649 1.00 91.75 95 LEU A O 1
ATOM 767 N N . ARG A 1 96 ? 0.183 -1.713 -10.009 1.00 94.69 96 ARG A N 1
ATOM 768 C CA . ARG A 1 96 ? 1.039 -0.618 -9.512 1.00 94.69 96 ARG A CA 1
ATOM 769 C C . ARG A 1 96 ? 1.602 -0.890 -8.117 1.00 94.69 96 ARG A C 1
ATOM 771 O O . ARG A 1 96 ? 2.775 -0.631 -7.883 1.00 94.69 96 ARG A O 1
ATOM 778 N N . LEU A 1 97 ? 0.799 -1.439 -7.201 1.00 94.06 97 LEU A N 1
ATOM 779 C CA . LEU A 1 97 ? 1.283 -1.773 -5.857 1.00 94.06 97 LEU A CA 1
ATOM 780 C C . LEU A 1 97 ? 2.392 -2.837 -5.911 1.00 94.06 97 LEU A C 1
ATOM 782 O O . LEU A 1 97 ? 3.399 -2.708 -5.225 1.00 94.06 97 LEU A O 1
ATOM 786 N N . ARG A 1 98 ? 2.257 -3.851 -6.773 1.00 92.25 98 ARG A N 1
ATOM 787 C CA . ARG A 1 98 ? 3.303 -4.863 -6.977 1.00 92.25 98 ARG A CA 1
ATOM 788 C C . ARG A 1 98 ? 4.548 -4.276 -7.642 1.00 92.25 98 ARG A C 1
ATOM 790 O O . ARG A 1 98 ? 5.651 -4.615 -7.234 1.00 92.25 98 ARG A O 1
ATOM 797 N N . ALA A 1 99 ? 4.378 -3.357 -8.592 1.00 94.81 99 ALA A N 1
ATOM 798 C CA . ALA A 1 99 ? 5.485 -2.624 -9.202 1.00 94.81 99 ALA A CA 1
ATOM 799 C C . ALA A 1 99 ? 6.254 -1.779 -8.169 1.00 94.81 99 ALA A C 1
ATOM 801 O O . ALA A 1 99 ? 7.479 -1.769 -8.185 1.00 94.81 99 ALA A O 1
ATOM 802 N N . ILE A 1 100 ? 5.566 -1.139 -7.215 1.00 95.31 100 ILE A N 1
ATOM 803 C CA . ILE A 1 100 ? 6.210 -0.431 -6.092 1.00 95.31 100 ILE A CA 1
ATOM 804 C C . ILE A 1 100 ? 7.042 -1.399 -5.239 1.00 95.31 100 ILE A C 1
ATOM 806 O O . ILE A 1 100 ? 8.196 -1.111 -4.928 1.00 95.31 100 ILE A O 1
ATOM 810 N N . PHE A 1 101 ? 6.492 -2.567 -4.896 1.00 93.06 101 PHE A N 1
ATOM 811 C CA . PHE A 1 101 ? 7.228 -3.590 -4.145 1.00 93.06 101 PHE A CA 1
ATOM 812 C C . PHE A 1 101 ? 8.467 -4.066 -4.915 1.00 93.06 101 PHE A C 1
ATOM 814 O O . PHE A 1 101 ? 9.547 -4.188 -4.341 1.00 93.06 101 PHE A O 1
ATOM 821 N N . GLU A 1 102 ? 8.333 -4.305 -6.218 1.00 92.25 102 GLU A N 1
ATOM 822 C CA . GLU A 1 102 ? 9.449 -4.700 -7.072 1.00 92.25 102 GLU A CA 1
ATOM 823 C C . GLU A 1 102 ? 10.517 -3.607 -7.190 1.00 92.25 102 GLU A C 1
ATOM 825 O O . GLU A 1 102 ? 11.703 -3.917 -7.108 1.00 92.25 102 GLU A O 1
ATOM 830 N N . ALA A 1 103 ? 10.124 -2.337 -7.293 1.00 95.38 103 ALA A N 1
ATOM 831 C CA . ALA A 1 103 ? 11.046 -1.205 -7.291 1.00 95.38 103 ALA A CA 1
ATOM 832 C C . ALA A 1 103 ? 11.901 -1.169 -6.012 1.00 95.38 103 ALA A C 1
ATOM 834 O O . ALA A 1 103 ? 13.130 -1.119 -6.098 1.00 95.38 103 ALA A O 1
ATOM 835 N N . PHE A 1 104 ? 11.284 -1.319 -4.835 1.00 94.69 104 PHE A N 1
ATOM 836 C CA . PHE A 1 104 ? 12.028 -1.441 -3.575 1.00 94.69 104 PHE A CA 1
ATOM 837 C C . PHE A 1 104 ? 12.931 -2.680 -3.545 1.00 94.69 104 PHE A C 1
ATOM 839 O O . PHE A 1 104 ? 14.061 -2.637 -3.047 1.00 94.69 104 PHE A O 1
ATOM 846 N N . MET A 1 105 ? 12.474 -3.804 -4.104 1.00 90.00 105 MET A N 1
ATOM 847 C CA . MET A 1 105 ? 13.291 -5.015 -4.208 1.00 90.00 105 MET A CA 1
ATOM 848 C C . MET A 1 105 ? 14.523 -4.802 -5.098 1.00 90.00 105 MET A C 1
ATOM 850 O O . MET A 1 105 ? 15.604 -5.253 -4.711 1.00 90.00 105 MET A O 1
ATOM 854 N N . ARG A 1 106 ? 14.396 -4.039 -6.192 1.00 91.88 106 ARG A N 1
ATOM 855 C CA . ARG A 1 106 ? 15.498 -3.619 -7.081 1.00 91.88 106 ARG A CA 1
ATOM 856 C C . ARG A 1 106 ? 16.400 -2.527 -6.499 1.00 91.88 106 ARG A C 1
ATOM 858 O O . ARG A 1 106 ? 17.463 -2.281 -7.052 1.00 91.88 106 ARG A O 1
ATOM 865 N N . GLY A 1 107 ? 16.022 -1.929 -5.370 1.00 93.12 107 GLY A N 1
ATOM 866 C CA . GLY A 1 107 ? 16.850 -0.962 -4.647 1.00 93.12 107 GLY A CA 1
ATOM 867 C C . GLY A 1 107 ? 16.519 0.504 -4.913 1.00 93.12 107 GLY A C 1
ATOM 868 O O . GLY A 1 107 ? 17.289 1.355 -4.484 1.00 93.12 107 GLY A O 1
ATOM 869 N N . LEU A 1 108 ? 15.390 0.806 -5.565 1.00 95.88 108 LEU A N 1
ATOM 870 C CA . LEU A 1 108 ? 14.874 2.175 -5.596 1.00 95.88 108 LEU A CA 1
ATOM 871 C C . LEU A 1 108 ? 14.431 2.576 -4.187 1.00 95.88 108 LEU A C 1
ATOM 873 O O . LEU A 1 108 ? 13.819 1.773 -3.478 1.00 95.88 108 LEU A O 1
ATOM 877 N N . ASN A 1 109 ? 14.697 3.821 -3.807 1.00 96.81 109 ASN A N 1
ATOM 878 C CA . ASN A 1 109 ? 14.266 4.378 -2.528 1.00 96.81 109 ASN A CA 1
ATOM 879 C C . ASN A 1 109 ? 12.909 5.098 -2.637 1.00 96.81 109 ASN A C 1
ATOM 881 O O . ASN A 1 109 ? 12.393 5.379 -3.727 1.00 96.81 109 ASN A O 1
ATOM 885 N N . SER A 1 110 ? 12.327 5.443 -1.486 1.00 97.38 110 SER A N 1
ATOM 886 C CA . SER A 1 110 ? 11.020 6.112 -1.421 1.00 97.38 110 SER A CA 1
ATOM 887 C C . SER A 1 110 ? 10.950 7.435 -2.196 1.00 97.38 110 SER A C 1
ATOM 889 O O . SER A 1 110 ? 9.900 7.762 -2.753 1.00 97.38 110 SER A O 1
ATOM 891 N N . SER A 1 111 ? 12.049 8.194 -2.277 1.00 97.19 111 SER A N 1
ATOM 892 C CA . SER A 1 111 ? 12.072 9.474 -3.001 1.00 97.19 111 SER A CA 1
ATOM 893 C C . SER A 1 111 ? 11.984 9.267 -4.512 1.00 97.19 111 SER A C 1
ATOM 895 O O . SER A 1 111 ? 11.227 9.967 -5.182 1.00 97.19 111 SER A O 1
ATOM 897 N N . GLU A 1 112 ? 12.691 8.272 -5.048 1.00 96.94 112 GLU A N 1
ATOM 898 C CA . GLU A 1 112 ? 12.643 7.919 -6.472 1.00 96.94 112 GLU A CA 1
ATOM 899 C C . GLU A 1 112 ? 11.245 7.435 -6.879 1.00 96.94 112 GLU A C 1
ATOM 901 O O . GLU A 1 112 ? 10.670 7.905 -7.863 1.00 96.94 112 GLU A O 1
ATOM 906 N N . ILE A 1 113 ? 10.635 6.556 -6.077 1.00 97.69 113 ILE A N 1
ATOM 907 C CA . ILE A 1 113 ? 9.284 6.043 -6.352 1.00 97.69 113 ILE A CA 1
ATOM 908 C C . ILE A 1 113 ? 8.240 7.162 -6.264 1.00 97.69 113 ILE A C 1
ATOM 910 O O . ILE A 1 113 ? 7.309 7.205 -7.077 1.00 97.69 113 ILE A O 1
ATOM 914 N N . LYS A 1 114 ? 8.391 8.106 -5.327 1.00 97.75 114 LYS A N 1
ATOM 915 C CA . LYS A 1 114 ? 7.502 9.271 -5.210 1.00 97.75 114 LYS A CA 1
ATOM 916 C C . LYS A 1 114 ? 7.479 10.110 -6.486 1.00 97.75 114 LYS A C 1
ATOM 918 O O . LYS A 1 114 ? 6.393 10.500 -6.915 1.00 97.75 114 LYS A O 1
ATOM 923 N N . LEU A 1 115 ? 8.634 10.338 -7.120 1.00 97.06 115 LEU A N 1
ATOM 924 C CA . LEU A 1 115 ? 8.727 11.106 -8.371 1.00 97.06 115 LEU A CA 1
ATOM 925 C C . LEU A 1 115 ? 7.896 10.492 -9.503 1.00 97.06 115 LEU A C 1
ATOM 927 O O . LEU A 1 115 ? 7.391 11.211 -10.363 1.00 97.06 115 LEU A O 1
ATOM 931 N N . HIS A 1 116 ? 7.737 9.169 -9.508 1.00 97.06 116 HIS A N 1
ATOM 932 C CA . HIS A 1 116 ? 6.946 8.469 -10.517 1.00 97.06 116 HIS A CA 1
ATOM 933 C C . HIS A 1 116 ? 5.484 8.291 -10.120 1.00 97.06 116 HIS A C 1
ATOM 935 O O . HIS A 1 116 ? 4.621 8.244 -10.992 1.00 97.06 116 HIS A O 1
ATOM 941 N N . THR A 1 117 ? 5.189 8.178 -8.825 1.00 96.44 117 THR A N 1
ATOM 942 C CA . THR A 1 117 ? 3.864 7.747 -8.370 1.00 96.44 117 THR A CA 1
ATOM 943 C C . THR A 1 117 ? 2.966 8.861 -7.847 1.00 96.44 117 THR A C 1
ATOM 945 O O . THR A 1 117 ? 1.741 8.711 -7.887 1.00 96.44 117 THR A O 1
ATOM 948 N N . ALA A 1 118 ? 3.572 9.938 -7.338 1.00 94.31 118 ALA A N 1
ATOM 949 C CA . ALA A 1 118 ? 2.950 10.923 -6.454 1.00 94.31 118 ALA A CA 1
ATOM 950 C C . ALA A 1 118 ? 2.329 10.318 -5.175 1.00 94.31 118 ALA A C 1
ATOM 952 O O . ALA A 1 118 ? 1.468 10.939 -4.555 1.00 94.31 118 ALA A O 1
ATOM 953 N N . TRP A 1 119 ? 2.748 9.110 -4.773 1.00 96.31 119 TRP A N 1
ATOM 954 C CA . TRP A 1 119 ? 2.361 8.543 -3.481 1.00 96.31 119 TRP A CA 1
ATOM 955 C C . TRP A 1 119 ? 3.001 9.324 -2.336 1.00 96.31 119 TRP A C 1
ATOM 957 O O . TRP A 1 119 ? 4.088 9.895 -2.471 1.00 96.31 119 TRP A O 1
ATOM 967 N N . ASP A 1 120 ? 2.299 9.346 -1.207 1.00 97.19 120 ASP A N 1
ATOM 968 C CA . ASP A 1 120 ? 2.792 9.989 -0.001 1.00 97.19 120 ASP A CA 1
ATOM 969 C C . ASP A 1 120 ? 4.110 9.351 0.465 1.00 97.19 120 ASP A C 1
ATOM 971 O O . ASP A 1 120 ? 4.282 8.129 0.410 1.00 97.19 120 ASP A O 1
ATOM 975 N N . ILE A 1 121 ? 5.054 10.192 0.896 1.00 97.19 121 ILE A N 1
ATOM 976 C CA . ILE A 1 121 ? 6.402 9.729 1.231 1.00 97.19 121 ILE A CA 1
ATOM 977 C C . ILE A 1 121 ? 6.401 8.862 2.489 1.00 97.19 121 ILE A C 1
ATOM 979 O O . ILE A 1 121 ? 7.142 7.884 2.534 1.00 97.19 121 ILE A O 1
ATOM 983 N N . ASP A 1 122 ? 5.542 9.151 3.467 1.00 96.44 122 ASP A N 1
ATOM 984 C CA . ASP A 1 122 ? 5.482 8.395 4.716 1.00 96.44 122 ASP A CA 1
ATOM 985 C C . ASP A 1 122 ? 4.947 6.986 4.457 1.00 96.44 122 ASP A C 1
ATOM 987 O O . ASP A 1 122 ? 5.453 6.012 5.012 1.00 96.44 122 ASP A O 1
ATOM 991 N N . ILE A 1 123 ? 3.984 6.842 3.542 1.00 96.19 123 ILE A N 1
ATOM 992 C CA . ILE A 1 123 ? 3.502 5.527 3.098 1.00 96.19 123 ILE A CA 1
ATOM 993 C C . ILE A 1 123 ? 4.613 4.737 2.403 1.00 96.19 123 ILE A C 1
ATOM 995 O O . ILE A 1 123 ? 4.802 3.555 2.698 1.00 96.19 123 ILE A O 1
ATOM 999 N N . LEU A 1 124 ? 5.361 5.377 1.501 1.00 97.31 124 LEU A N 1
ATOM 1000 C CA . LEU A 1 124 ? 6.461 4.731 0.786 1.00 97.31 124 LEU A CA 1
ATOM 1001 C C . LEU A 1 124 ? 7.580 4.296 1.741 1.00 97.31 124 LEU A C 1
ATOM 1003 O O . LEU A 1 124 ? 7.992 3.141 1.675 1.00 97.31 124 LEU A O 1
ATOM 1007 N N . MET A 1 125 ? 7.982 5.150 2.688 1.00 96.81 125 MET A N 1
ATOM 1008 C CA . MET A 1 125 ? 9.020 4.829 3.679 1.00 96.81 125 MET A CA 1
ATOM 1009 C C . MET A 1 125 ? 8.640 3.632 4.553 1.00 96.81 125 MET A C 1
ATOM 1011 O O . MET A 1 125 ? 9.488 2.809 4.899 1.00 96.81 125 MET A O 1
ATOM 1015 N N . ARG A 1 126 ? 7.355 3.493 4.891 1.00 95.31 126 ARG A N 1
ATOM 1016 C CA . ARG A 1 126 ? 6.860 2.340 5.656 1.00 95.31 126 ARG A CA 1
ATOM 1017 C C . ARG A 1 126 ? 6.930 1.047 4.853 1.00 95.31 126 ARG A C 1
ATOM 1019 O O . ARG A 1 126 ? 7.345 0.024 5.390 1.00 95.31 126 ARG A O 1
ATOM 1026 N N . ILE A 1 127 ? 6.584 1.089 3.564 1.00 94.19 127 ILE A N 1
ATOM 1027 C CA . ILE A 1 127 ? 6.745 -0.068 2.670 1.00 94.19 127 ILE A CA 1
ATOM 1028 C C . ILE A 1 127 ? 8.236 -0.405 2.509 1.00 94.19 127 ILE A C 1
ATOM 1030 O O . ILE A 1 127 ? 8.612 -1.568 2.655 1.00 94.19 127 ILE A O 1
ATOM 1034 N N . GLU A 1 128 ? 9.091 0.595 2.278 1.00 94.62 128 GLU A N 1
ATOM 1035 C CA . GLU A 1 128 ? 10.546 0.434 2.158 1.00 94.62 128 GLU A CA 1
ATOM 1036 C C . GLU A 1 128 ? 11.150 -0.248 3.390 1.00 94.62 128 GLU A C 1
ATOM 1038 O O . GLU A 1 128 ? 11.900 -1.216 3.260 1.00 94.62 128 GLU A O 1
ATOM 1043 N N . SER A 1 129 ? 10.772 0.208 4.590 1.00 92.12 129 SER A N 1
ATOM 1044 C CA . SER A 1 129 ? 11.231 -0.361 5.861 1.00 92.12 129 SER A CA 1
ATOM 1045 C C . SER A 1 129 ? 10.900 -1.850 5.977 1.00 92.12 129 SER A C 1
ATOM 1047 O O . SER A 1 129 ? 11.758 -2.647 6.368 1.00 92.12 129 SER A O 1
ATOM 1049 N N . VAL A 1 130 ? 9.689 -2.246 5.572 1.00 90.00 130 VAL A N 1
ATOM 1050 C CA . VAL A 1 130 ? 9.281 -3.655 5.575 1.00 90.00 130 VAL A CA 1
ATOM 1051 C C . VAL A 1 130 ? 10.086 -4.475 4.568 1.00 90.00 130 VAL A C 1
ATOM 1053 O O . VAL A 1 130 ? 10.568 -5.557 4.905 1.00 90.00 130 VAL A O 1
ATOM 1056 N N . ILE A 1 131 ? 10.273 -3.969 3.347 1.00 89.00 131 ILE A N 1
ATOM 1057 C CA . ILE A 1 131 ? 11.058 -4.662 2.317 1.00 89.00 131 ILE A CA 1
ATOM 1058 C C . ILE A 1 131 ? 12.525 -4.814 2.738 1.00 89.00 131 ILE A C 1
ATOM 1060 O O . ILE A 1 131 ? 13.118 -5.869 2.511 1.00 89.00 131 ILE A O 1
ATOM 1064 N N . SER A 1 132 ? 13.104 -3.800 3.382 1.00 89.19 132 SER A N 1
ATOM 1065 C CA . SER A 1 132 ? 14.462 -3.871 3.929 1.00 89.19 132 SER A CA 1
ATOM 1066 C C . SER A 1 132 ? 14.581 -4.983 4.977 1.00 89.19 132 SER A C 1
ATOM 1068 O O . SER A 1 132 ? 15.419 -5.874 4.845 1.00 89.19 132 SER A O 1
ATOM 1070 N N . ALA A 1 133 ? 13.652 -5.028 5.940 1.00 86.94 133 ALA A N 1
ATOM 1071 C CA . ALA A 1 133 ? 13.616 -6.083 6.953 1.00 86.94 133 ALA A CA 1
ATOM 1072 C C . ALA A 1 133 ? 13.466 -7.494 6.344 1.00 86.94 133 ALA A C 1
ATOM 1074 O O . ALA A 1 133 ? 14.070 -8.450 6.832 1.00 86.94 133 ALA A O 1
ATOM 1075 N N . LEU A 1 134 ? 12.701 -7.638 5.253 1.00 82.56 134 LEU A N 1
ATOM 1076 C CA . LEU A 1 134 ? 12.577 -8.905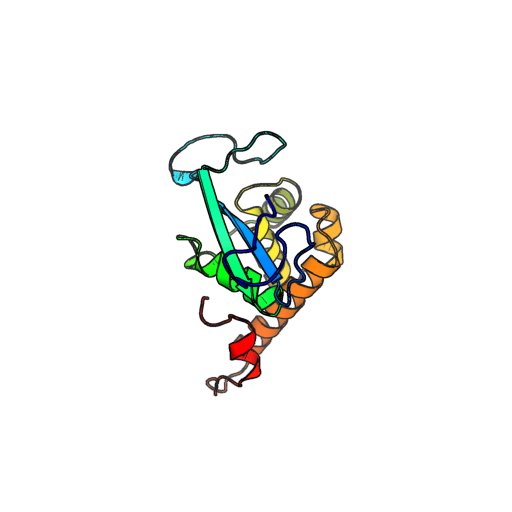 4.520 1.00 82.56 134 LEU A CA 1
ATOM 1077 C C . LEU A 1 134 ? 13.882 -9.329 3.838 1.00 82.56 134 LEU A C 1
ATOM 1079 O O . LEU A 1 134 ? 14.209 -10.518 3.822 1.00 82.56 134 LEU A O 1
ATOM 1083 N N . LYS A 1 135 ? 14.628 -8.376 3.267 1.00 83.31 135 LYS A N 1
ATOM 1084 C CA . LYS A 1 135 ? 15.940 -8.644 2.660 1.00 83.31 135 LYS A CA 1
ATOM 1085 C C . LYS A 1 135 ? 16.935 -9.126 3.712 1.00 83.31 135 LYS A C 1
ATOM 1087 O O . LYS A 1 135 ? 17.625 -10.115 3.467 1.00 83.31 135 LYS A O 1
ATOM 1092 N N . ASP A 1 136 ? 16.952 -8.482 4.876 1.00 84.56 136 ASP A N 1
ATOM 1093 C CA . ASP A 1 136 ? 17.812 -8.867 5.996 1.00 84.56 136 ASP A CA 1
ATOM 1094 C C . ASP A 1 136 ? 17.486 -10.280 6.492 1.00 84.56 136 ASP A C 1
ATOM 1096 O O . ASP A 1 136 ? 18.387 -11.108 6.629 1.00 84.56 136 ASP A O 1
ATOM 1100 N N . LEU A 1 137 ? 16.197 -10.599 6.662 1.00 79.69 137 LEU A N 1
ATOM 1101 C CA . LEU A 1 137 ? 15.750 -11.930 7.082 1.00 79.69 137 LEU A CA 1
ATOM 1102 C C . LEU A 1 137 ? 16.160 -13.023 6.086 1.00 79.69 137 LEU A C 1
ATOM 1104 O O . LEU A 1 137 ? 16.579 -14.102 6.492 1.00 79.69 137 LEU A O 1
ATOM 1108 N N . ARG A 1 138 ? 16.062 -12.755 4.778 1.00 74.94 138 ARG A N 1
ATOM 1109 C CA . ARG A 1 138 ? 16.464 -13.714 3.735 1.00 74.94 138 ARG A CA 1
ATOM 1110 C C . ARG A 1 138 ? 17.969 -13.991 3.744 1.00 74.94 138 ARG A C 1
ATOM 1112 O O . ARG A 1 138 ? 18.390 -15.072 3.337 1.00 74.94 138 ARG A O 1
ATOM 1119 N N . ASN A 1 139 ? 18.767 -13.014 4.167 1.00 73.00 139 ASN A N 1
ATOM 1120 C CA . ASN A 1 139 ? 20.220 -13.129 4.233 1.00 73.00 139 ASN A CA 1
ATOM 1121 C C . ASN A 1 139 ? 20.705 -13.764 5.552 1.00 73.00 139 ASN A C 1
ATOM 1123 O O . ASN A 1 139 ? 21.848 -14.224 5.608 1.00 73.00 139 ASN A O 1
ATOM 1127 N N . ASP A 1 140 ? 19.867 -13.831 6.594 1.00 73.50 140 ASP A N 1
ATOM 1128 C CA . ASP A 1 140 ? 20.202 -14.506 7.850 1.00 73.50 140 ASP A CA 1
ATOM 1129 C C . ASP A 1 140 ? 20.105 -16.037 7.699 1.00 73.50 140 ASP A C 1
ATOM 1131 O O . ASP A 1 140 ? 19.047 -16.615 7.458 1.00 73.50 140 ASP A O 1
ATOM 1135 N N . GLN A 1 141 ? 21.243 -16.717 7.853 1.00 54.84 141 GLN A N 1
ATOM 1136 C CA . GLN A 1 141 ? 21.370 -18.181 7.780 1.00 54.84 141 GLN A CA 1
ATOM 1137 C C . GLN A 1 141 ? 20.819 -18.894 9.031 1.00 54.84 141 GLN A C 1
ATOM 1139 O O . GLN A 1 141 ? 20.744 -20.126 9.074 1.00 54.84 141 GLN A O 1
ATOM 1144 N N . ARG A 1 142 ? 20.446 -18.151 10.080 1.00 57.66 142 ARG A N 1
ATOM 1145 C CA . ARG A 1 142 ? 19.816 -18.709 11.279 1.00 57.66 142 ARG A CA 1
ATOM 1146 C C . ARG A 1 142 ? 18.329 -18.926 11.000 1.00 57.66 142 ARG A C 1
ATOM 1148 O O . ARG A 1 142 ? 17.585 -17.967 10.840 1.00 57.66 142 ARG A O 1
ATOM 1155 N N . LYS A 1 143 ? 17.878 -20.192 10.968 1.00 46.94 143 LYS A N 1
ATOM 1156 C CA . LYS A 1 143 ? 16.439 -20.536 10.922 1.00 46.94 143 LYS A CA 1
ATOM 1157 C C . LYS A 1 143 ? 15.685 -19.665 11.939 1.00 46.94 143 LYS A C 1
ATOM 1159 O O . LYS A 1 143 ? 16.109 -19.636 13.098 1.00 46.94 143 LYS A O 1
ATOM 1164 N N . PRO A 1 144 ? 14.600 -18.974 11.556 1.00 47.88 144 PRO A N 1
ATOM 1165 C CA . PRO A 1 144 ? 14.034 -17.957 12.420 1.00 47.88 144 PRO A CA 1
ATOM 1166 C C . PRO A 1 144 ? 13.401 -18.621 13.643 1.00 47.88 144 PRO A C 1
ATOM 1168 O O . PRO A 1 144 ? 12.376 -19.294 13.551 1.00 47.88 144 PRO A O 1
ATOM 1171 N N . GLN A 1 145 ? 13.987 -18.392 14.818 1.00 47.12 145 GLN A N 1
ATOM 1172 C CA . GLN A 1 145 ? 13.171 -18.228 16.015 1.00 47.12 145 GLN A CA 1
ATOM 1173 C C . GLN A 1 145 ? 12.409 -16.928 15.777 1.00 47.12 145 GLN A C 1
ATOM 1175 O O . GLN A 1 145 ? 12.969 -15.842 15.913 1.00 47.12 145 GLN A O 1
ATOM 1180 N N . ILE A 1 146 ? 11.183 -17.051 15.270 1.00 49.84 146 ILE A N 1
ATOM 1181 C CA . ILE A 1 146 ? 10.346 -15.925 14.857 1.00 49.84 146 ILE A CA 1
ATOM 1182 C C . ILE A 1 146 ? 10.109 -15.057 16.097 1.00 49.84 146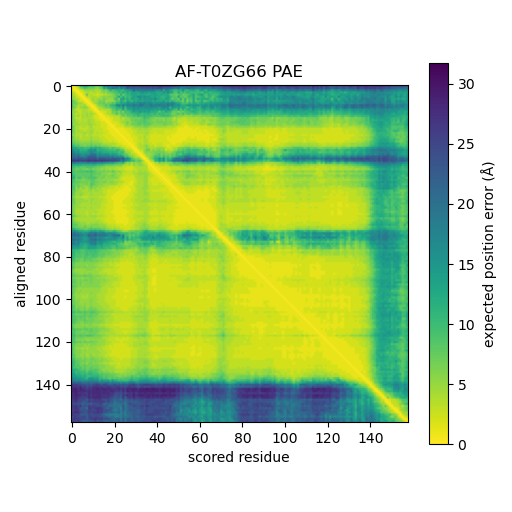 ILE A C 1
ATOM 1184 O O . ILE A 1 146 ? 9.289 -15.393 16.952 1.00 49.84 146 ILE A O 1
ATOM 1188 N N . SER A 1 147 ? 10.891 -13.985 16.238 1.00 48.81 147 SER A N 1
ATOM 1189 C CA . SER A 1 147 ? 10.820 -13.104 17.400 1.00 48.81 147 SER A CA 1
ATOM 1190 C C . SER A 1 147 ? 9.496 -12.344 17.396 1.00 48.81 147 SER A C 1
ATOM 1192 O O . SER A 1 147 ? 8.947 -12.045 16.338 1.00 48.81 147 SER A O 1
ATOM 1194 N N . GLU A 1 148 ? 8.976 -12.026 18.580 1.00 46.62 148 GLU A N 1
ATOM 1195 C CA . GLU A 1 148 ? 7.680 -11.366 18.827 1.00 46.62 148 GLU A CA 1
ATOM 1196 C C . GLU A 1 148 ? 7.448 -10.101 17.968 1.00 46.62 148 GLU A C 1
ATOM 1198 O O . GLU A 1 148 ? 6.331 -9.802 17.554 1.00 46.62 148 GLU A O 1
ATOM 1203 N N . LYS A 1 149 ? 8.534 -9.421 17.579 1.00 46.94 149 LYS A N 1
ATOM 1204 C CA . LYS A 1 149 ? 8.548 -8.270 16.662 1.00 46.94 149 LYS A CA 1
ATOM 1205 C C . LYS A 1 149 ? 8.045 -8.591 15.241 1.00 46.94 149 LYS A C 1
ATOM 1207 O O . LYS A 1 149 ? 7.495 -7.717 14.574 1.00 46.94 149 LYS A O 1
ATOM 1212 N N . TYR A 1 150 ? 8.227 -9.825 14.773 1.00 50.91 150 TYR A N 1
ATOM 1213 C CA . TYR A 1 150 ? 7.765 -10.293 13.459 1.00 50.91 150 TYR A CA 1
ATOM 1214 C C . TYR A 1 150 ? 6.304 -10.764 13.478 1.00 50.91 150 TYR A C 1
ATOM 1216 O O . TYR A 1 150 ? 5.624 -10.737 12.452 1.00 50.91 150 TYR A O 1
ATOM 1224 N N . TRP A 1 151 ? 5.793 -11.149 14.652 1.00 46.16 151 TRP A N 1
ATOM 1225 C CA . TRP A 1 151 ? 4.388 -11.523 14.829 1.00 46.16 151 TRP A CA 1
ATOM 1226 C C . TRP A 1 151 ? 3.454 -10.327 14.639 1.00 46.16 151 TRP A C 1
ATOM 1228 O O . TRP A 1 151 ? 2.402 -10.460 14.018 1.00 46.16 151 TRP A O 1
ATOM 1238 N N . SER A 1 152 ? 3.860 -9.148 15.117 1.00 44.06 152 SER A N 1
ATOM 1239 C CA . SER A 1 152 ? 3.074 -7.911 15.028 1.00 44.06 152 SER A CA 1
ATOM 1240 C C . SER A 1 152 ? 3.086 -7.245 13.648 1.00 44.06 152 SER A C 1
ATOM 1242 O O . SER A 1 152 ? 2.312 -6.325 13.413 1.00 44.06 152 SER A O 1
ATO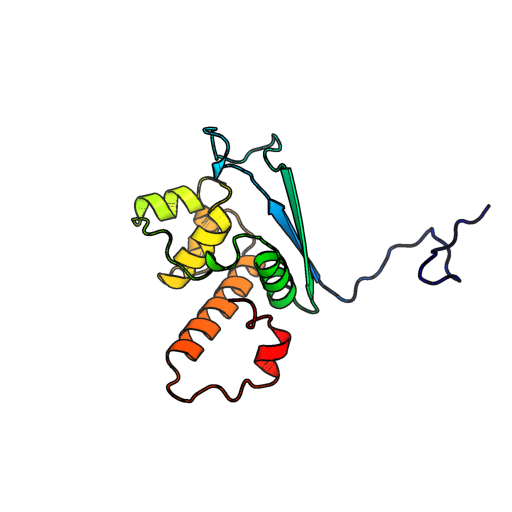M 1244 N N . SER A 1 153 ? 3.933 -7.697 12.722 1.00 49.91 153 SER A N 1
ATOM 1245 C CA . SER A 1 153 ? 4.153 -7.053 11.417 1.00 49.91 153 SER A CA 1
ATOM 1246 C C . SER A 1 153 ? 3.496 -7.779 10.234 1.00 49.91 153 SER A C 1
ATOM 1248 O O . SER A 1 153 ? 3.603 -7.325 9.100 1.00 49.91 153 SER A O 1
ATOM 1250 N N . GLY A 1 154 ? 2.751 -8.866 10.479 1.00 47.56 154 GLY A N 1
ATOM 1251 C CA . GLY A 1 154 ? 1.930 -9.522 9.448 1.00 47.56 154 GLY A CA 1
ATOM 1252 C C . GLY A 1 154 ? 2.707 -10.402 8.457 1.00 47.56 154 GLY A C 1
ATOM 1253 O O . GLY A 1 154 ? 2.165 -10.781 7.422 1.00 47.56 154 GLY A O 1
ATOM 1254 N N . PHE A 1 155 ? 3.950 -10.770 8.777 1.00 51.50 155 PHE A N 1
ATOM 1255 C CA . PHE A 1 155 ? 4.865 -11.492 7.882 1.00 51.50 155 PHE A CA 1
ATOM 1256 C C . PHE A 1 155 ? 4.479 -12.942 7.535 1.00 51.50 155 PHE A C 1
ATOM 1258 O O . PHE A 1 155 ? 5.066 -13.516 6.628 1.00 51.50 155 PHE A O 1
ATOM 1265 N N . TYR A 1 156 ? 3.489 -13.539 8.204 1.00 47.75 156 TYR A N 1
ATOM 1266 C CA . TYR A 1 156 ? 3.065 -14.929 7.958 1.00 47.75 156 TYR A CA 1
ATOM 1267 C C . TYR A 1 156 ? 2.298 -15.154 6.646 1.00 47.75 156 TYR A C 1
ATOM 1269 O O . TYR A 1 156 ? 1.999 -16.296 6.304 1.00 47.75 156 TYR A O 1
ATOM 1277 N N . TYR A 1 157 ? 1.934 -14.089 5.934 1.00 39.28 157 TYR A N 1
ATOM 1278 C CA . TYR A 1 157 ? 1.062 -14.171 4.762 1.00 39.28 157 TYR A CA 1
ATOM 1279 C C . TYR A 1 157 ? 1.789 -14.105 3.411 1.00 39.28 157 TYR A C 1
ATOM 1281 O O . TYR A 1 157 ? 1.122 -14.012 2.376 1.00 39.28 157 TYR A O 1
ATOM 1289 N N . ILE A 1 158 ? 3.125 -14.146 3.421 1.00 42.34 158 ILE A N 1
ATOM 1290 C CA . ILE A 1 158 ? 3.990 -14.115 2.232 1.00 42.34 158 ILE A CA 1
ATOM 1291 C C . ILE A 1 158 ? 4.688 -15.461 2.046 1.00 42.34 158 ILE A C 1
ATOM 1293 O O . ILE A 1 158 ? 5.193 -15.997 3.056 1.00 42.34 158 ILE A O 1
#

Sequence (158 aa):
MKLRIQITGTSSASFEPSLDYVTVKIPKWPFEKFSKDTILGVSMKSTGEVMGIGRTFEEALFKAIASLEERYQFGRSLNLNDEELIWYLKNPTHLRLRAIFEAFMRGLNSSEIKLHTAWDIDILMRIESVISALKDLRNDQRKPQISEKYWSSGFYYI

Secondary structure (DSSP, 8-state):
---B-TTTSSSBSSSPPP-SSEEEEEEE--GGG--S--B--SS---SEEEEEEESSHHHHHHHHHHTSTTGGGTTS-----HHHHHHHHHS-BTTHHHHHHHHHHHT--HHHHHHHH---HHHHHHHHHHHHHHHHHHH--S-----HHHHTTTGGG-

pLDDT: mean 84.15, std 15.73, range [39.28, 97.75]

Solvent-accessible surface area (backbone atoms only — not comparable to full-atom values): 9528 Å² total; per-residue (Å²): 135,84,58,58,32,80,90,73,68,73,46,63,54,88,69,83,88,84,76,90,55,32,75,30,77,45,77,34,66,66,58,96,81,41,102,61,87,62,70,61,64,95,66,88,76,58,81,50,67,36,70,9,73,21,81,40,62,61,17,2,42,37,42,18,46,44,64,38,95,62,25,83,55,58,94,50,80,86,82,65,55,72,70,54,41,53,47,34,38,54,46,48,34,90,56,23,68,56,38,52,5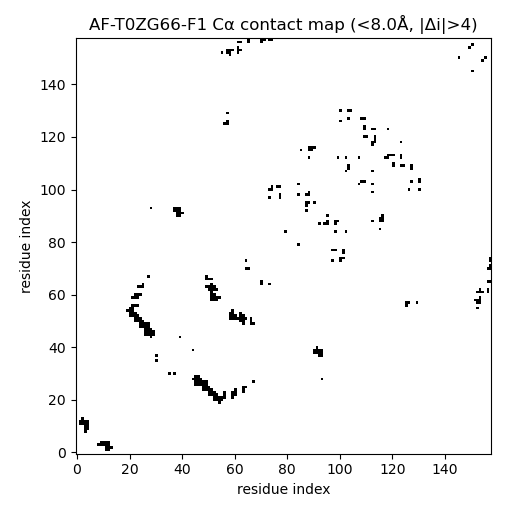2,45,40,44,73,77,64,51,52,45,69,63,51,28,77,44,52,73,52,60,58,70,63,38,46,53,54,45,52,53,52,50,54,50,54,54,56,73,68,48,87,65,79,76,77,78,48,74,77,50,68,71,46,37,61,88,56,106

InterPro domains:
  IPR036897 Carbamoyl-phosphate synthetase, large subunit oligomerisation domain superfamily [G3DSA:1.10.1030.10] (68-155)
  IPR036897 Carbamoyl-phosphate synthetase, large subunit oligomerisation domain superfamily [SSF48108] (63-141)

Nearest PDB structures (foldseek):
  1bxr-assembly1_A  TM=9.159E-01  e=2.220E-09  Escherichia coli
  1m6v-assembly1_G  TM=9.054E-01  e=1.365E-09  Escherichia coli
  1jdb-assembly1_K  TM=8.948E-01  e=4.331E-09  Escherichia coli
  1jdb-assembly1_B  TM=9.211E-01  e=8.978E-09  Escherichia coli
  1c30-assembly1_A  TM=9.080E-01  e=1.077E-08  Escherichia coli

Radius of gyration: 18.66 Å; Cα contacts (8 Å, |Δi|>4): 186; chains: 1; bounding box: 57×32×48 Å

Mean predicted aligned error: 7.91 Å